Protein AF-A0AAD3YPK1-F1 (afdb_monomer_lite)

Structure (mmCIF, N/CA/C/O backbone):
data_AF-A0AAD3YPK1-F1
#
_entry.id   AF-A0AAD3YPK1-F1
#
loop_
_atom_site.group_PDB
_atom_site.id
_atom_site.type_symbol
_atom_site.label_atom_id
_atom_site.label_alt_id
_atom_site.label_comp_id
_atom_site.label_asym_id
_atom_site.label_entity_id
_atom_site.label_seq_id
_atom_site.pdbx_PDB_ins_code
_atom_site.Cartn_x
_atom_site.Cartn_y
_atom_site.Cartn_z
_atom_site.occupancy
_atom_site.B_iso_or_equiv
_atom_site.auth_seq_id
_atom_site.auth_comp_id
_atom_site.auth_asym_id
_atom_site.auth_atom_id
_atom_site.pdbx_PDB_model_num
ATOM 1 N N . MET A 1 1 ? -9.316 -19.700 7.736 1.00 31.53 1 MET A N 1
ATOM 2 C CA . MET A 1 1 ? -9.211 -19.976 6.288 1.00 31.53 1 MET A CA 1
ATOM 3 C C . MET A 1 1 ? -8.789 -18.676 5.637 1.00 31.53 1 MET A C 1
ATOM 5 O O . MET A 1 1 ? -9.540 -17.718 5.726 1.00 31.53 1 MET A O 1
ATOM 9 N N . GLY A 1 2 ? -7.552 -18.599 5.148 1.00 32.38 2 GLY A N 1
ATOM 10 C CA . GLY A 1 2 ? -7.054 -17.426 4.432 1.00 32.38 2 GLY A CA 1
ATOM 11 C C . GLY A 1 2 ? -7.286 -17.627 2.943 1.00 32.38 2 GLY A C 1
ATOM 12 O O . GLY A 1 2 ? -6.952 -18.691 2.424 1.00 32.38 2 GLY A O 1
ATOM 13 N N . PHE A 1 3 ? -7.871 -16.632 2.287 1.00 30.39 3 PHE A N 1
ATOM 14 C CA . PHE A 1 3 ? -8.047 -16.624 0.843 1.00 30.39 3 PHE A CA 1
ATOM 15 C C . PHE A 1 3 ? -7.124 -15.563 0.255 1.00 30.39 3 PHE A C 1
ATOM 17 O O . PHE A 1 3 ? -7.196 -14.393 0.619 1.00 30.39 3 PHE A O 1
ATOM 24 N N . GLY A 1 4 ? -6.241 -16.001 -0.632 1.00 40.19 4 GLY A N 1
ATOM 25 C CA . GLY A 1 4 ? -5.598 -15.154 -1.623 1.00 40.19 4 GLY A CA 1
ATOM 26 C C . GLY A 1 4 ? -5.860 -15.767 -2.993 1.00 40.19 4 GLY A C 1
ATOM 27 O O . GLY A 1 4 ? -5.993 -16.988 -3.097 1.00 40.19 4 GLY A O 1
ATOM 28 N N . ALA A 1 5 ? -5.934 -14.940 -4.030 1.00 34.16 5 ALA A N 1
ATOM 29 C CA . ALA A 1 5 ? -5.863 -15.394 -5.413 1.00 34.16 5 ALA A CA 1
ATOM 30 C C . ALA A 1 5 ? -5.419 -14.255 -6.338 1.00 34.16 5 ALA A C 1
ATOM 32 O O . ALA A 1 5 ? -5.761 -13.093 -6.132 1.00 34.16 5 ALA A O 1
ATOM 33 N N . GLN A 1 6 ? -4.676 -14.639 -7.373 1.00 38.03 6 GLN A N 1
ATOM 34 C CA . GLN A 1 6 ? -4.297 -13.845 -8.535 1.00 38.03 6 GLN A CA 1
ATOM 35 C C . GLN A 1 6 ? -4.741 -14.668 -9.753 1.00 38.03 6 GLN A C 1
ATOM 37 O O . GLN A 1 6 ? -4.450 -15.864 -9.802 1.00 38.03 6 GLN A O 1
ATOM 42 N N . ILE A 1 7 ? -5.480 -14.080 -10.696 1.00 42.53 7 ILE A N 1
ATOM 43 C CA . ILE A 1 7 ? -5.962 -14.778 -11.899 1.00 42.53 7 ILE A CA 1
ATOM 44 C C . ILE A 1 7 ? -5.782 -13.862 -13.111 1.00 42.53 7 ILE A C 1
ATOM 46 O O . ILE A 1 7 ? -6.085 -12.672 -13.045 1.00 42.53 7 ILE A O 1
ATOM 50 N N . TRP A 1 8 ? -5.291 -14.450 -14.201 1.00 40.03 8 TRP A N 1
ATOM 51 C CA . TRP A 1 8 ? -5.182 -13.857 -15.531 1.00 40.03 8 TRP A CA 1
ATOM 52 C C . TRP A 1 8 ? -6.294 -14.427 -16.415 1.00 40.03 8 TRP A C 1
ATOM 54 O O . TRP A 1 8 ? -6.491 -15.644 -16.411 1.00 40.03 8 TRP A O 1
ATOM 64 N N . ASP A 1 9 ? -6.976 -13.590 -17.198 1.00 45.22 9 ASP A N 1
ATOM 65 C CA . ASP A 1 9 ? -7.627 -14.063 -18.424 1.00 45.22 9 ASP A CA 1
ATOM 66 C C . ASP A 1 9 ? -6.742 -13.743 -19.640 1.00 45.22 9 ASP A C 1
ATOM 68 O O . ASP A 1 9 ? -5.849 -12.892 -19.580 1.00 45.22 9 ASP A O 1
ATOM 72 N N . GLY A 1 10 ? -6.948 -14.484 -20.730 1.00 42.56 10 GLY A N 1
ATOM 73 C CA . GLY A 1 10 ? -6.152 -14.376 -21.954 1.00 42.56 10 GLY A CA 1
ATOM 74 C C . GLY A 1 10 ? -6.317 -13.063 -22.733 1.00 42.56 10 GLY A C 1
ATOM 75 O O . GLY A 1 10 ? -5.603 -12.888 -23.716 1.00 42.56 10 GLY A O 1
ATOM 76 N N . ASP A 1 11 ? -7.197 -12.152 -22.292 1.00 59.28 11 ASP A N 1
ATOM 77 C CA . ASP A 1 11 ? -7.518 -10.868 -22.934 1.00 59.28 11 ASP A CA 1
ATOM 78 C C . ASP A 1 11 ? -6.962 -9.650 -22.156 1.00 59.28 11 ASP A C 1
ATOM 80 O O . ASP A 1 11 ? -7.158 -8.499 -22.558 1.00 59.28 11 ASP A O 1
ATOM 84 N N . GLY A 1 12 ? -6.229 -9.878 -21.057 1.00 48.16 12 GLY A N 1
ATOM 85 C CA . GLY A 1 12 ? -5.398 -8.859 -20.403 1.00 48.16 12 GLY A CA 1
ATOM 86 C C . GLY A 1 12 ? -6.140 -7.856 -19.511 1.00 48.16 12 GLY A C 1
ATOM 87 O O . GLY A 1 12 ? -5.626 -6.761 -19.276 1.00 48.16 12 GLY A O 1
ATOM 88 N N . LYS A 1 13 ? -7.329 -8.187 -18.991 1.00 44.66 13 LYS A N 1
ATOM 89 C CA . LYS A 1 13 ? -8.031 -7.336 -18.010 1.00 44.66 13 LYS A CA 1
ATOM 90 C C . LYS A 1 13 ? -7.875 -7.865 -16.583 1.00 44.66 13 LYS A C 1
ATOM 92 O O . LYS A 1 13 ? -8.362 -8.938 -16.245 1.00 44.66 13 LYS A O 1
ATOM 97 N N . SER A 1 14 ? -7.244 -7.064 -15.725 1.00 45.03 14 SER A N 1
ATOM 98 C CA . SER A 1 14 ? -7.018 -7.375 -14.307 1.00 45.03 14 SER A CA 1
ATOM 99 C C . SER A 1 14 ? -8.102 -6.757 -13.422 1.00 45.03 14 SER A C 1
ATOM 101 O O . SER A 1 14 ? -8.394 -5.567 -13.542 1.00 45.03 14 SER A O 1
ATOM 103 N N . TRP A 1 15 ? -8.654 -7.522 -12.481 1.00 45.94 15 TRP A N 1
ATOM 104 C CA . TRP A 1 15 ? -9.506 -6.999 -11.411 1.00 45.94 15 TRP A CA 1
ATOM 105 C C . TRP A 1 15 ? -9.178 -7.691 -10.085 1.00 45.94 15 TRP A C 1
ATOM 107 O O . TRP A 1 15 ? -8.846 -8.875 -10.051 1.00 45.94 15 TRP A O 1
ATOM 117 N N . ILE A 1 16 ? -9.195 -6.910 -9.004 1.00 48.94 16 ILE A N 1
ATOM 118 C CA . ILE A 1 16 ? -8.889 -7.344 -7.638 1.00 48.94 16 ILE A CA 1
ATOM 119 C C . ILE A 1 16 ? -10.218 -7.458 -6.905 1.00 48.94 16 ILE A C 1
ATOM 121 O O . ILE A 1 16 ? -10.922 -6.458 -6.764 1.00 48.94 16 ILE A O 1
ATOM 125 N N . ASP A 1 17 ? -10.545 -8.662 -6.445 1.00 45.69 17 ASP A N 1
ATOM 126 C CA . ASP A 1 17 ? -11.706 -8.888 -5.591 1.00 45.69 17 ASP A CA 1
ATOM 127 C C . ASP A 1 17 ? -11.277 -8.859 -4.118 1.00 45.69 17 ASP A C 1
ATOM 129 O O . ASP A 1 17 ? -10.363 -9.572 -3.695 1.00 45.69 17 ASP A O 1
ATOM 133 N N . VAL A 1 18 ? -11.902 -7.973 -3.346 1.00 52.00 18 VAL A N 1
ATOM 134 C CA . VAL A 1 18 ? -11.560 -7.675 -1.952 1.00 52.00 18 VAL A CA 1
ATOM 135 C C . VAL A 1 18 ? -12.682 -8.211 -1.074 1.00 52.00 18 VAL A C 1
ATOM 137 O O . VAL A 1 18 ? -13.763 -7.625 -1.014 1.00 52.00 18 VAL A O 1
ATOM 140 N N . VAL A 1 19 ? -12.422 -9.301 -0.350 1.00 49.91 19 VAL A N 1
ATOM 141 C CA . VAL A 1 19 ? -13.423 -9.909 0.538 1.00 49.91 19 VAL A CA 1
ATOM 142 C C . VAL A 1 19 ? -13.301 -9.357 1.967 1.00 49.91 19 VAL A C 1
ATOM 144 O O . VAL A 1 19 ? -12.240 -9.387 2.586 1.00 49.91 19 VAL A O 1
ATOM 147 N N . GLN A 1 20 ? -14.433 -8.848 2.456 1.00 52.22 20 GLN A N 1
ATOM 148 C CA . GLN A 1 20 ? -14.700 -8.171 3.735 1.00 52.22 20 GLN A CA 1
ATOM 149 C C . GLN A 1 20 ? -14.356 -8.988 5.009 1.00 52.22 20 GLN A C 1
ATOM 151 O O . GLN A 1 20 ? -14.355 -10.219 4.956 1.00 52.22 20 GLN A O 1
ATOM 156 N N . PRO A 1 21 ? -14.121 -8.326 6.174 1.00 52.34 21 PRO A N 1
ATOM 157 C CA . PRO A 1 21 ? -14.583 -6.982 6.547 1.00 52.34 21 PRO A CA 1
ATOM 158 C C . PRO A 1 21 ? -13.494 -5.902 6.487 1.00 52.34 21 PRO A C 1
ATOM 160 O O . PRO A 1 21 ? -13.439 -5.023 7.343 1.00 52.34 21 PRO A O 1
ATOM 163 N N . SER A 1 22 ? -12.619 -5.940 5.486 1.00 60.09 22 SER A N 1
ATOM 164 C CA . SER A 1 22 ? -11.825 -4.771 5.115 1.00 60.09 22 SER A CA 1
ATOM 165 C C . SER A 1 22 ? -12.684 -3.824 4.269 1.00 60.09 22 SER A C 1
ATOM 167 O O . SER A 1 22 ? -13.339 -4.235 3.305 1.00 60.09 22 SER A O 1
ATOM 169 N N . TRP A 1 23 ? -12.740 -2.547 4.648 1.00 68.19 23 TRP A N 1
ATOM 170 C CA . TRP A 1 23 ? -13.284 -1.504 3.777 1.00 68.19 23 TRP A CA 1
ATOM 171 C C . TRP A 1 23 ? -12.139 -0.951 2.936 1.00 68.19 23 TRP A C 1
ATOM 173 O O . TRP A 1 23 ? -11.119 -0.534 3.489 1.00 68.19 23 TRP A O 1
ATOM 183 N N . VAL A 1 24 ? -12.298 -0.935 1.610 1.00 74.31 24 VAL A N 1
ATOM 184 C CA . VAL A 1 24 ? -11.402 -0.160 0.741 1.00 74.31 24 VAL A CA 1
ATOM 185 C C . VAL A 1 24 ? -11.585 1.309 1.110 1.00 74.31 24 VAL A C 1
ATOM 187 O O . VAL A 1 24 ? -12.678 1.854 0.971 1.00 74.31 24 VAL A O 1
ATOM 190 N N . LEU A 1 25 ? -10.529 1.923 1.631 1.00 81.25 25 LEU A N 1
ATOM 191 C CA . LEU A 1 25 ? -10.518 3.311 2.076 1.00 81.25 25 LEU A CA 1
ATOM 192 C C . LEU A 1 25 ? -10.135 4.255 0.933 1.00 81.25 25 LEU A C 1
ATOM 194 O O . LEU A 1 25 ? -10.698 5.340 0.823 1.00 81.25 25 LEU A O 1
ATOM 198 N N . ASP A 1 26 ? -9.161 3.857 0.111 1.00 82.44 26 ASP A N 1
ATOM 199 C CA . ASP A 1 26 ? -8.591 4.697 -0.944 1.00 82.44 26 ASP A CA 1
ATOM 200 C C . ASP A 1 26 ? -7.871 3.843 -2.002 1.00 82.44 26 ASP A C 1
ATOM 202 O O . ASP A 1 26 ? -7.316 2.786 -1.688 1.00 82.44 26 ASP A O 1
ATOM 206 N N . ILE A 1 27 ? -7.851 4.317 -3.248 1.00 87.88 27 ILE A N 1
ATOM 207 C CA . ILE A 1 27 ? -7.044 3.759 -4.338 1.00 87.88 27 ILE A CA 1
ATOM 208 C C . ILE A 1 27 ? -6.270 4.910 -4.974 1.00 87.88 27 ILE A C 1
ATOM 210 O O . ILE A 1 27 ? -6.848 5.764 -5.648 1.00 87.88 27 ILE A O 1
ATOM 214 N N . ARG A 1 28 ? -4.944 4.907 -4.815 1.00 85.00 28 ARG A N 1
ATOM 215 C CA . ARG A 1 28 ? -4.060 5.907 -5.424 1.00 85.00 28 ARG A CA 1
ATOM 216 C C . ARG A 1 28 ? -3.183 5.275 -6.480 1.00 85.00 28 ARG A C 1
ATOM 218 O O . ARG A 1 28 ? -2.353 4.432 -6.161 1.00 85.00 28 ARG A O 1
ATOM 225 N N . SER A 1 29 ? -3.360 5.701 -7.723 1.00 86.62 29 SER A N 1
ATOM 226 C CA . SER A 1 29 ? -2.581 5.238 -8.872 1.00 86.62 29 SER A CA 1
ATOM 227 C C . SER A 1 29 ? -1.462 6.219 -9.230 1.00 86.62 29 SER A C 1
ATOM 229 O O . SER A 1 29 ? -1.504 7.387 -8.839 1.00 86.62 29 SER A O 1
ATOM 231 N N . LYS A 1 30 ? -0.470 5.734 -9.990 1.00 84.25 30 LYS A N 1
ATOM 232 C CA . LYS A 1 30 ? 0.672 6.516 -10.506 1.00 84.25 30 LYS A CA 1
ATOM 233 C C . LYS A 1 30 ? 1.518 7.193 -9.420 1.00 84.25 30 LYS A C 1
ATOM 235 O O . LYS A 1 30 ? 2.138 8.235 -9.649 1.00 84.25 30 LYS A O 1
ATOM 240 N N . ILE A 1 31 ? 1.553 6.594 -8.229 1.00 87.50 31 ILE A N 1
ATOM 241 C CA . ILE A 1 31 ? 2.462 7.014 -7.167 1.00 87.50 31 ILE A CA 1
ATOM 242 C C . ILE A 1 31 ? 3.888 6.668 -7.593 1.00 87.50 31 ILE A C 1
ATOM 244 O O . ILE A 1 31 ? 4.154 5.537 -7.993 1.00 87.50 31 ILE A O 1
ATOM 248 N N . HIS A 1 32 ? 4.786 7.643 -7.492 1.00 89.31 32 HIS A N 1
ATOM 249 C CA . HIS A 1 32 ? 6.216 7.506 -7.752 1.00 89.31 32 HIS A CA 1
ATOM 250 C C . HIS A 1 32 ? 7.000 8.470 -6.845 1.00 89.31 32 HIS A C 1
ATOM 252 O O . HIS A 1 32 ? 6.438 9.443 -6.332 1.00 89.31 32 HIS A O 1
ATOM 258 N N . GLY A 1 33 ? 8.289 8.196 -6.650 1.00 91.44 33 GLY A N 1
ATOM 259 C CA . GLY A 1 33 ? 9.166 8.918 -5.731 1.00 91.44 33 GLY A CA 1
ATOM 260 C C . GLY A 1 33 ? 8.908 8.589 -4.259 1.00 91.44 33 GLY A C 1
ATOM 261 O O . GLY A 1 33 ? 8.240 7.607 -3.927 1.00 91.44 33 GLY A O 1
ATOM 262 N N . ASP A 1 34 ? 9.441 9.432 -3.381 1.00 95.94 34 ASP A N 1
ATOM 263 C CA . ASP A 1 34 ? 9.228 9.339 -1.937 1.00 95.94 34 ASP A CA 1
ATOM 264 C C . ASP A 1 34 ? 8.028 10.186 -1.511 1.00 95.94 34 ASP A C 1
ATOM 266 O O . ASP A 1 34 ? 7.817 11.295 -2.014 1.00 95.94 34 ASP A O 1
ATOM 270 N N . GLY A 1 35 ? 7.244 9.700 -0.551 1.00 95.38 35 GLY A N 1
ATOM 271 C CA . GLY A 1 35 ? 6.111 10.470 -0.055 1.00 95.38 35 GLY A CA 1
ATOM 272 C C . GLY A 1 35 ? 5.401 9.878 1.150 1.00 95.38 35 GLY A C 1
ATOM 273 O O . GLY A 1 35 ? 5.776 8.842 1.700 1.00 95.38 35 GLY A O 1
ATOM 274 N N . VAL A 1 36 ? 4.356 10.591 1.575 1.00 96.25 36 VAL A N 1
ATOM 275 C CA . VAL A 1 36 ? 3.516 10.216 2.714 1.00 96.25 36 VAL A CA 1
ATOM 276 C C . VAL A 1 36 ? 2.047 10.390 2.349 1.00 96.25 36 VAL A C 1
ATOM 278 O O . VAL A 1 36 ? 1.625 11.460 1.909 1.00 96.25 36 VAL A O 1
ATOM 281 N N . ILE A 1 37 ? 1.255 9.348 2.583 1.00 92.69 37 ILE A N 1
ATOM 282 C CA . ILE A 1 37 ? -0.205 9.377 2.499 1.00 92.69 37 ILE A CA 1
ATOM 283 C C . ILE A 1 37 ? -0.759 9.399 3.922 1.00 92.69 37 ILE A C 1
ATOM 285 O O . ILE A 1 37 ? -0.382 8.564 4.740 1.00 92.69 37 ILE A O 1
ATOM 289 N N . LYS A 1 38 ? -1.644 10.350 4.230 1.00 92.94 38 LYS A N 1
ATOM 290 C CA . LYS A 1 38 ? -2.192 10.538 5.580 1.00 92.94 38 LYS A CA 1
ATOM 291 C C . LYS A 1 38 ? -3.696 10.317 5.601 1.00 92.94 38 LYS A C 1
ATOM 293 O O . LYS A 1 38 ? -4.411 10.875 4.771 1.00 92.94 38 LYS A O 1
ATOM 298 N N . TYR A 1 39 ? -4.161 9.581 6.603 1.00 88.38 39 TYR A N 1
ATOM 299 C CA . TYR A 1 39 ? -5.568 9.317 6.874 1.00 88.38 39 TYR A CA 1
ATOM 300 C C . TYR A 1 39 ? -5.915 9.716 8.307 1.00 88.38 39 TYR A C 1
ATOM 302 O O . TYR A 1 39 ? -5.232 9.347 9.263 1.00 88.38 39 TYR A O 1
ATOM 310 N N . ALA A 1 40 ? -7.015 10.448 8.463 1.00 89.62 40 ALA A N 1
ATOM 311 C CA . ALA A 1 40 ? -7.582 10.757 9.768 1.00 89.62 40 ALA A CA 1
ATOM 312 C C . ALA A 1 40 ? -8.444 9.575 10.240 1.00 89.62 40 ALA A C 1
ATOM 314 O O . ALA A 1 40 ? -9.644 9.533 9.982 1.00 89.62 40 ALA A O 1
ATOM 315 N N . ILE A 1 41 ? -7.823 8.599 10.907 1.00 86.00 41 ILE A N 1
ATOM 316 C CA . ILE A 1 41 ? -8.510 7.426 11.470 1.00 86.00 41 ILE A CA 1
ATOM 317 C C . ILE A 1 41 ? -8.336 7.353 12.987 1.00 86.00 41 ILE A C 1
ATOM 319 O O . ILE A 1 41 ? -7.321 7.789 13.534 1.00 86.00 41 ILE A O 1
ATOM 323 N N . ASN A 1 42 ? -9.302 6.743 13.679 1.00 86.56 42 ASN A N 1
ATOM 324 C CA . ASN A 1 42 ? -9.128 6.393 15.084 1.00 86.56 42 ASN A CA 1
ATOM 325 C C . ASN A 1 42 ? -8.235 5.148 15.193 1.00 86.56 42 ASN A C 1
ATOM 327 O O . ASN A 1 42 ? -8.710 4.013 15.118 1.00 86.56 42 ASN A O 1
ATOM 331 N N . THR A 1 43 ? -6.938 5.370 15.395 1.00 88.56 43 THR A N 1
ATOM 332 C CA . THR A 1 43 ? -5.917 4.315 15.451 1.00 88.56 43 THR A CA 1
ATOM 333 C C . THR A 1 43 ? -6.053 3.378 16.650 1.00 88.56 43 THR A C 1
ATOM 335 O O . THR A 1 43 ? -5.382 2.349 16.664 1.00 88.56 43 THR A O 1
ATOM 338 N N . SER A 1 44 ? -6.915 3.683 17.630 1.00 90.75 44 SER A N 1
ATOM 339 C CA . SER A 1 44 ? -7.236 2.762 18.732 1.00 90.75 44 SER A CA 1
ATOM 340 C C . SER A 1 44 ? -8.218 1.656 18.326 1.00 90.75 44 SER A C 1
ATOM 342 O O . SER A 1 44 ? -8.162 0.565 18.883 1.00 90.75 44 SER A O 1
ATOM 344 N N . LEU A 1 45 ? -9.077 1.917 17.334 1.00 84.81 45 LEU A N 1
ATOM 345 C CA . LEU A 1 45 ? -10.113 0.989 16.862 1.00 84.81 45 LEU A CA 1
ATOM 346 C C . LEU A 1 45 ? -9.765 0.361 15.513 1.00 84.81 45 LEU A C 1
ATOM 348 O O . LEU A 1 45 ? -10.176 -0.762 15.232 1.00 84.81 45 LEU A O 1
ATOM 352 N N . PHE A 1 46 ? -9.010 1.084 14.686 1.00 86.56 46 PHE A N 1
ATOM 353 C CA . PHE A 1 46 ? -8.720 0.692 13.314 1.00 86.56 46 PHE A CA 1
ATOM 354 C C . PHE A 1 46 ? -7.220 0.677 13.020 1.00 86.56 46 PHE A C 1
ATOM 356 O O . PHE A 1 46 ? -6.413 1.360 13.664 1.00 86.56 46 PHE A O 1
ATOM 363 N N . LYS A 1 47 ? -6.851 -0.110 12.014 1.00 87.75 47 LYS A N 1
ATOM 364 C CA . LYS A 1 47 ? -5.518 -0.149 11.411 1.00 87.75 47 LYS A CA 1
ATOM 365 C C . LYS A 1 47 ? -5.635 -0.026 9.894 1.00 87.75 47 LYS A C 1
ATOM 367 O O . LYS A 1 47 ? -6.644 -0.427 9.312 1.00 87.75 47 LYS A O 1
ATOM 372 N N . LEU A 1 48 ? -4.594 0.522 9.275 1.00 88.81 48 LEU A N 1
ATOM 373 C CA . LEU A 1 48 ? -4.458 0.528 7.825 1.00 88.81 48 LEU A CA 1
ATOM 374 C C . LEU A 1 48 ? -3.746 -0.741 7.360 1.00 88.81 48 LEU A C 1
ATOM 376 O O . LEU A 1 48 ? -2.792 -1.185 7.997 1.00 88.81 48 LEU A O 1
ATOM 380 N N . ASN A 1 49 ? -4.185 -1.264 6.223 1.00 88.12 49 ASN A N 1
ATOM 381 C CA . ASN A 1 49 ? -3.476 -2.257 5.426 1.00 88.12 49 ASN A CA 1
ATOM 382 C C . ASN A 1 49 ? -3.350 -1.738 3.998 1.00 88.12 49 ASN A C 1
ATOM 384 O O . ASN A 1 49 ? -4.155 -0.927 3.549 1.00 88.12 49 ASN A O 1
ATOM 388 N N . VAL A 1 50 ? -2.325 -2.185 3.281 1.00 85.69 50 VAL A N 1
ATOM 389 C CA . VAL A 1 50 ? -2.044 -1.700 1.929 1.00 85.69 50 VAL A CA 1
ATOM 390 C C . VAL A 1 50 ? -1.658 -2.876 1.055 1.00 85.69 50 VAL A C 1
ATOM 392 O O . VAL A 1 50 ? -0.792 -3.665 1.431 1.00 85.69 50 VAL A O 1
ATOM 395 N N . VAL A 1 51 ? -2.271 -2.952 -0.122 1.00 86.62 51 VAL A N 1
ATOM 396 C CA . VAL A 1 51 ? -1.784 -3.755 -1.244 1.00 86.62 51 VAL A CA 1
ATOM 397 C C . VAL A 1 51 ? -1.154 -2.801 -2.248 1.00 86.62 51 VAL A C 1
ATOM 399 O O . VAL A 1 51 ? -1.778 -1.818 -2.650 1.00 86.62 51 VAL A O 1
ATOM 402 N N . VAL A 1 52 ? 0.086 -3.084 -2.640 1.00 83.69 52 VAL A N 1
ATOM 403 C CA . VAL A 1 52 ? 0.805 -2.305 -3.650 1.00 83.69 52 VAL A CA 1
ATOM 404 C C . VAL A 1 52 ? 0.871 -3.109 -4.940 1.00 83.69 52 VAL A C 1
ATOM 406 O O . VAL A 1 52 ? 1.346 -4.243 -4.950 1.00 83.69 52 VAL A O 1
ATOM 409 N N . VAL A 1 53 ? 0.390 -2.507 -6.021 1.00 82.75 53 VAL A N 1
ATOM 410 C CA . VAL A 1 53 ? 0.443 -3.048 -7.379 1.00 82.75 53 VAL A CA 1
ATOM 411 C C . VAL A 1 53 ? 1.395 -2.175 -8.182 1.00 82.75 53 VAL A C 1
ATOM 413 O O . VAL A 1 53 ? 1.075 -1.025 -8.470 1.00 82.75 53 VAL A O 1
ATOM 416 N N . SER A 1 54 ? 2.571 -2.690 -8.520 1.00 72.81 54 SER A N 1
ATOM 417 C CA . SER A 1 54 ? 3.547 -1.967 -9.343 1.00 72.81 54 SER A CA 1
ATOM 418 C C . SER A 1 54 ? 3.392 -2.343 -10.812 1.00 72.81 54 SER A C 1
ATOM 420 O O . SER A 1 54 ? 3.186 -3.518 -11.126 1.00 72.81 54 SER A O 1
ATOM 422 N N . ASP A 1 55 ? 3.501 -1.357 -11.705 1.00 63.62 55 ASP A N 1
ATOM 423 C CA . ASP A 1 55 ? 3.585 -1.633 -13.138 1.00 63.62 55 ASP A CA 1
ATOM 424 C C . ASP A 1 55 ? 4.919 -2.337 -13.434 1.00 63.62 55 ASP A C 1
ATOM 426 O O . ASP A 1 55 ? 5.994 -1.878 -13.035 1.00 63.62 55 ASP A O 1
ATOM 430 N N . CYS A 1 56 ? 4.839 -3.499 -14.078 1.00 60.03 56 CYS A N 1
ATOM 431 C CA . CYS A 1 56 ? 5.974 -4.370 -14.349 1.00 60.03 56 CYS A CA 1
ATOM 432 C C . CYS A 1 56 ? 6.277 -4.324 -15.848 1.00 60.03 56 CYS A C 1
ATOM 434 O O . CYS A 1 56 ? 5.850 -5.199 -16.596 1.00 60.03 56 CYS A O 1
ATOM 436 N N . ASN A 1 57 ? 7.026 -3.313 -16.290 1.00 54.94 57 ASN A N 1
ATOM 437 C CA . ASN A 1 57 ? 7.546 -3.258 -17.657 1.00 54.94 57 ASN A CA 1
ATOM 438 C C . ASN A 1 57 ? 9.018 -3.711 -17.679 1.00 54.94 57 ASN A C 1
ATOM 440 O O . ASN A 1 57 ? 9.910 -2.946 -17.319 1.00 54.94 57 ASN A O 1
ATOM 444 N N . GLY A 1 58 ? 9.275 -4.952 -18.118 1.00 57.47 58 GLY A N 1
ATOM 445 C CA . GLY A 1 58 ? 10.624 -5.521 -18.294 1.00 57.47 58 GLY A CA 1
ATOM 446 C C . GLY A 1 58 ? 11.099 -6.474 -17.181 1.00 57.47 58 GLY A C 1
ATOM 447 O O . GLY A 1 58 ? 10.339 -6.842 -16.291 1.00 57.47 58 GLY A O 1
ATOM 448 N N . GLU A 1 59 ? 12.367 -6.905 -17.254 1.00 54.25 59 GLU A N 1
ATOM 449 C CA . GLU A 1 59 ? 12.943 -7.969 -16.400 1.00 54.25 59 GLU A CA 1
ATOM 450 C C . GLU A 1 59 ? 13.279 -7.538 -14.959 1.00 54.25 59 GLU A C 1
ATOM 452 O O . GLU A 1 59 ? 13.547 -8.392 -14.115 1.00 54.25 59 GLU A O 1
ATOM 457 N N . TYR A 1 60 ? 13.255 -6.237 -14.643 1.00 57.69 60 TYR A N 1
ATOM 458 C CA . TYR A 1 60 ? 13.636 -5.727 -1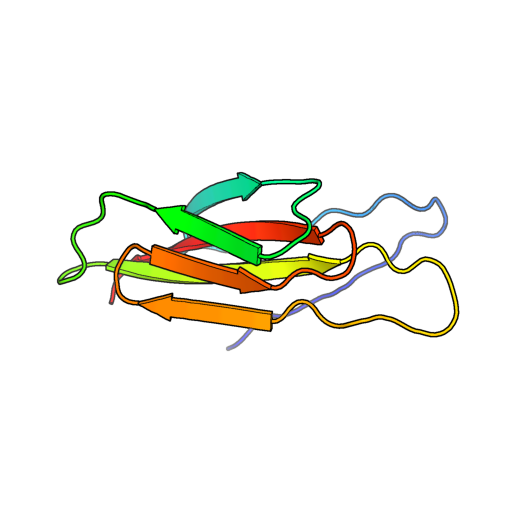3.322 1.00 57.69 60 TYR A CA 1
ATOM 459 C C . TYR A 1 60 ? 12.504 -4.923 -12.676 1.00 57.69 60 TYR A C 1
ATOM 461 O O . TYR A 1 60 ? 12.316 -3.739 -12.948 1.00 57.69 60 TYR A O 1
ATOM 469 N N . ILE A 1 61 ? 11.757 -5.569 -11.780 1.00 63.03 61 ILE A N 1
ATOM 470 C CA . ILE A 1 61 ? 10.758 -4.905 -10.938 1.00 63.03 61 ILE A CA 1
ATOM 471 C C . ILE A 1 61 ? 11.493 -4.300 -9.738 1.00 63.03 61 ILE A C 1
ATOM 473 O O . ILE A 1 61 ? 11.933 -5.027 -8.845 1.00 63.03 61 ILE A O 1
ATOM 477 N N . GLN A 1 62 ? 11.625 -2.973 -9.688 1.00 66.75 62 GLN A N 1
ATOM 478 C CA . GLN A 1 62 ? 12.009 -2.306 -8.443 1.00 66.75 62 GLN A CA 1
ATOM 479 C C . GLN A 1 62 ? 10.794 -2.268 -7.520 1.00 66.75 62 GLN A C 1
ATOM 481 O O . GLN A 1 62 ? 9.809 -1.580 -7.776 1.00 66.75 62 GLN A O 1
ATOM 486 N N . LYS A 1 63 ? 10.851 -3.075 -6.460 1.00 75.81 63 LYS A N 1
ATOM 487 C CA . LYS A 1 63 ? 9.775 -3.183 -5.481 1.00 75.81 63 LYS A CA 1
ATOM 488 C C . LYS A 1 63 ? 9.595 -1.846 -4.760 1.00 75.81 63 LYS A C 1
ATOM 490 O O . LYS A 1 63 ? 10.548 -1.323 -4.196 1.00 75.81 63 LYS A O 1
ATOM 495 N N . THR A 1 64 ? 8.362 -1.352 -4.720 1.00 84.62 64 THR A N 1
ATOM 496 C CA . THR A 1 64 ? 8.006 -0.210 -3.872 1.00 84.62 64 THR A CA 1
ATOM 497 C C . THR A 1 64 ? 8.106 -0.592 -2.400 1.00 84.62 64 THR A C 1
ATOM 499 O O . THR A 1 64 ? 7.515 -1.583 -1.955 1.00 84.62 64 THR A O 1
ATOM 502 N N . GLU A 1 65 ? 8.837 0.212 -1.639 1.00 89.56 65 GLU A N 1
ATOM 503 C CA . GLU A 1 65 ? 8.946 0.083 -0.192 1.00 89.56 65 GLU A CA 1
ATOM 504 C C . GLU A 1 65 ? 7.913 0.977 0.488 1.00 89.56 65 GLU A C 1
ATOM 506 O O . GLU A 1 65 ? 7.635 2.091 0.042 1.00 89.56 65 GLU A O 1
ATOM 511 N N . TYR A 1 66 ? 7.320 0.494 1.579 1.00 92.25 66 TYR A N 1
ATOM 512 C CA . TYR A 1 66 ? 6.408 1.291 2.387 1.00 92.25 66 TYR A CA 1
ATOM 513 C C . TYR A 1 66 ? 6.393 0.834 3.843 1.00 92.25 66 TYR A C 1
ATOM 515 O O . TYR A 1 66 ? 6.687 -0.317 4.166 1.00 92.25 66 TYR A O 1
ATOM 523 N N . SER A 1 67 ? 6.007 1.748 4.728 1.00 94.50 67 SER A N 1
ATOM 524 C CA . SER A 1 67 ? 5.734 1.472 6.136 1.00 94.50 67 SER A CA 1
ATOM 525 C C . SER A 1 67 ? 4.457 2.179 6.575 1.00 94.50 67 SER A C 1
ATOM 527 O O . SER A 1 67 ? 4.092 3.222 6.034 1.00 94.50 67 SER A O 1
ATOM 529 N N . ILE A 1 68 ? 3.764 1.588 7.548 1.00 94.12 68 ILE A N 1
ATOM 530 C CA . ILE A 1 68 ? 2.517 2.118 8.100 1.00 94.12 68 ILE A CA 1
ATOM 531 C C . ILE A 1 68 ? 2.763 2.494 9.557 1.00 94.12 68 ILE A C 1
ATOM 533 O O . ILE A 1 68 ? 3.162 1.648 10.357 1.00 94.12 68 ILE A O 1
ATOM 537 N N . ASN A 1 69 ? 2.484 3.746 9.913 1.00 94.25 69 ASN A N 1
ATOM 538 C CA . ASN A 1 69 ? 2.519 4.226 11.289 1.00 94.25 69 ASN A CA 1
ATOM 539 C C . ASN A 1 69 ? 1.197 4.918 11.637 1.00 94.25 69 ASN A C 1
ATOM 541 O O . ASN A 1 69 ? 0.947 6.067 11.272 1.00 94.25 69 ASN A O 1
ATOM 545 N N . GLY A 1 70 ? 0.318 4.195 12.333 1.00 91.50 70 GLY A N 1
ATOM 546 C CA . GLY A 1 70 ? -1.015 4.688 12.667 1.00 91.50 70 GLY A CA 1
ATOM 547 C C . GLY A 1 70 ? -1.859 4.936 11.415 1.00 91.50 70 GLY A C 1
ATOM 548 O O . GLY A 1 70 ? -2.245 3.988 10.736 1.00 91.50 70 GLY A O 1
ATOM 549 N N . GLY A 1 71 ? -2.169 6.208 11.152 1.00 90.25 71 GLY A N 1
ATOM 550 C CA . GLY A 1 71 ? -2.912 6.659 9.971 1.00 90.25 71 GLY A CA 1
ATOM 551 C C . GLY A 1 71 ? -2.026 7.110 8.805 1.00 90.25 71 GLY A C 1
ATOM 552 O O . GLY A 1 71 ? -2.547 7.654 7.837 1.00 90.25 71 GLY A O 1
ATOM 553 N N . GLU A 1 72 ? -0.704 6.942 8.892 1.00 95.25 72 GLU A N 1
ATOM 554 C CA . GLU A 1 72 ? 0.241 7.394 7.867 1.00 95.25 72 GLU A CA 1
ATOM 555 C C . GLU A 1 72 ? 0.888 6.211 7.139 1.00 95.25 72 GLU A C 1
ATOM 557 O O . GLU A 1 72 ? 1.294 5.232 7.766 1.00 95.25 72 GLU A O 1
ATOM 562 N N . ILE A 1 73 ? 0.999 6.321 5.814 1.00 94.81 73 ILE A N 1
ATOM 563 C CA . ILE A 1 73 ? 1.753 5.410 4.950 1.00 94.81 73 ILE A CA 1
ATOM 564 C C . ILE A 1 73 ? 2.916 6.204 4.363 1.00 94.81 73 ILE A C 1
ATOM 566 O O . ILE A 1 73 ? 2.695 7.098 3.546 1.00 94.81 73 ILE A O 1
ATOM 570 N N . THR A 1 74 ? 4.141 5.872 4.754 1.00 96.62 74 THR A N 1
ATOM 571 C CA . THR A 1 74 ? 5.360 6.424 4.147 1.00 96.62 74 THR A CA 1
ATOM 572 C C . THR A 1 74 ? 5.841 5.457 3.081 1.00 96.62 74 THR A C 1
ATOM 574 O O . THR A 1 74 ? 5.921 4.260 3.359 1.00 96.62 74 THR A O 1
ATOM 577 N N . TYR A 1 75 ? 6.159 5.945 1.885 1.00 93.56 75 TYR A N 1
ATOM 578 C CA . TYR A 1 75 ? 6.556 5.104 0.759 1.00 93.56 75 TYR A CA 1
ATOM 579 C C . TYR A 1 75 ? 7.780 5.645 0.018 1.00 93.56 75 TYR A C 1
ATOM 581 O O . TYR A 1 75 ? 8.033 6.850 0.019 1.00 93.56 75 TYR A O 1
ATOM 589 N N . SER A 1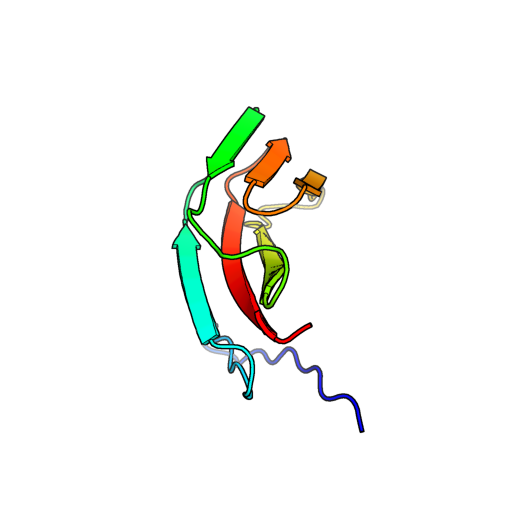 76 ? 8.482 4.729 -0.649 1.00 92.06 76 SER A N 1
ATOM 590 C CA . SER A 1 76 ? 9.493 4.989 -1.671 1.00 92.06 76 SER A CA 1
ATOM 591 C C . SER A 1 76 ? 9.184 4.116 -2.888 1.00 92.06 76 SER A C 1
ATOM 593 O O . SER A 1 76 ? 9.292 2.888 -2.839 1.00 92.06 76 SER A O 1
ATOM 595 N N . ALA A 1 77 ? 8.708 4.746 -3.962 1.00 88.06 77 ALA A N 1
ATOM 596 C CA . ALA A 1 77 ? 8.235 4.079 -5.171 1.00 88.06 77 ALA A CA 1
ATOM 597 C C . ALA A 1 77 ? 9.116 4.465 -6.364 1.00 88.06 77 ALA A C 1
ATOM 599 O O . ALA A 1 77 ? 8.950 5.528 -6.961 1.00 88.06 77 ALA A O 1
ATOM 600 N N . ALA A 1 78 ? 10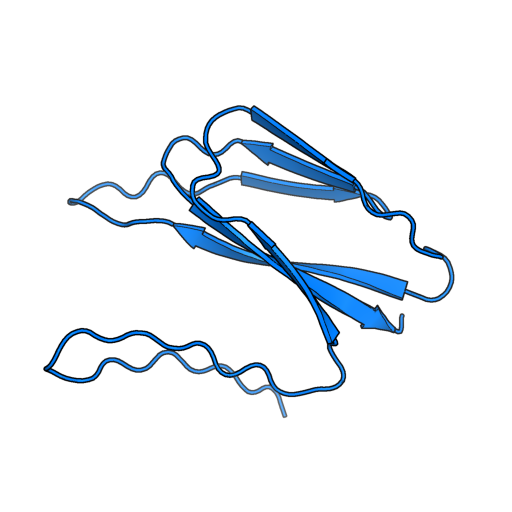.064 3.603 -6.726 1.00 83.12 78 ALA A N 1
ATOM 601 C CA . ALA A 1 78 ? 10.984 3.885 -7.826 1.00 83.12 78 ALA A CA 1
ATOM 602 C C . ALA A 1 78 ? 10.331 3.797 -9.223 1.00 83.12 78 ALA A C 1
ATOM 604 O O . ALA A 1 78 ? 10.842 4.372 -10.182 1.00 83.12 78 ALA A O 1
ATOM 605 N N . SER A 1 79 ? 9.185 3.119 -9.332 1.00 81.12 79 SER A N 1
ATOM 606 C CA . SER A 1 79 ? 8.333 3.072 -10.523 1.00 81.12 79 SER A CA 1
ATOM 607 C C . SER A 1 79 ? 6.876 3.373 -10.169 1.00 81.12 79 SER A C 1
ATOM 609 O O . SER A 1 79 ? 6.474 3.276 -9.003 1.00 81.12 79 SER A O 1
ATOM 611 N N . GLU A 1 80 ? 6.075 3.731 -11.180 1.00 85.00 80 GLU A N 1
ATOM 612 C CA . GLU A 1 80 ? 4.645 3.975 -10.990 1.00 85.00 80 GLU A CA 1
ATOM 613 C C . GLU A 1 80 ? 3.972 2.767 -10.328 1.00 85.00 80 GLU A C 1
ATOM 615 O O . GLU A 1 80 ? 3.998 1.637 -10.821 1.00 85.00 80 GLU A O 1
ATOM 620 N N . SER A 1 81 ? 3.364 3.029 -9.177 1.00 84.06 81 SER A N 1
ATOM 621 C CA . SER A 1 81 ? 2.684 2.026 -8.374 1.00 84.06 81 SER A CA 1
ATOM 622 C C . SER A 1 81 ? 1.295 2.504 -7.973 1.00 84.06 81 SER A C 1
ATOM 624 O O . SER A 1 81 ? 1.009 3.701 -7.874 1.00 84.06 81 SER A O 1
ATOM 626 N N . THR A 1 82 ? 0.414 1.539 -7.750 1.00 86.62 82 THR A N 1
ATOM 627 C CA . THR A 1 82 ? -0.942 1.746 -7.263 1.00 86.62 82 THR A CA 1
ATOM 628 C C . THR A 1 82 ? -1.053 1.205 -5.849 1.00 86.62 82 THR A C 1
ATOM 630 O O . THR A 1 82 ? -0.795 0.030 -5.602 1.00 86.62 82 THR A O 1
ATOM 633 N N . PHE A 1 83 ? -1.441 2.070 -4.921 1.00 88.38 83 PHE A N 1
ATOM 634 C CA . PHE A 1 83 ? -1.697 1.731 -3.531 1.00 88.38 83 PHE A CA 1
ATOM 635 C C . PHE A 1 83 ? -3.198 1.549 -3.355 1.00 88.38 83 PHE A C 1
ATOM 637 O O . PHE A 1 83 ? -3.970 2.480 -3.584 1.00 88.38 83 PHE A O 1
ATOM 644 N N . ILE A 1 84 ? -3.601 0.358 -2.929 1.00 89.62 84 ILE A N 1
ATOM 645 C CA . ILE A 1 84 ? -4.968 0.054 -2.516 1.00 89.62 84 ILE A CA 1
ATOM 646 C C . ILE A 1 84 ? -4.944 -0.008 -0.998 1.00 89.62 84 ILE A C 1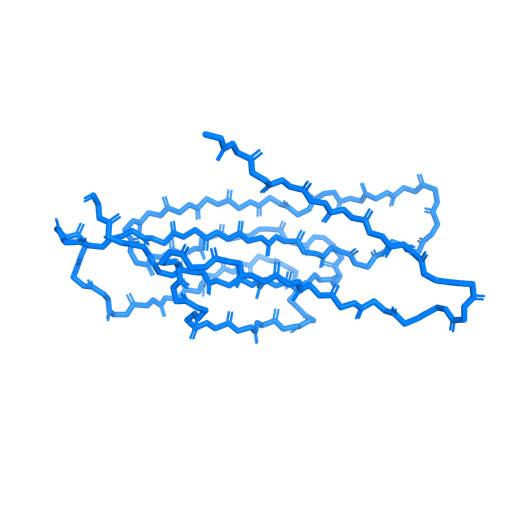
ATOM 648 O O . ILE A 1 84 ? -4.332 -0.904 -0.413 1.00 89.62 84 ILE A O 1
ATOM 652 N N . VAL A 1 85 ? -5.554 0.989 -0.368 1.00 88.44 85 VAL A N 1
ATOM 653 C CA . VAL A 1 85 ? -5.531 1.169 1.080 1.00 88.44 85 VAL A CA 1
ATOM 654 C C . VAL A 1 85 ? -6.825 0.640 1.667 1.00 88.44 85 VAL A C 1
ATOM 656 O O . VAL A 1 85 ? -7.922 1.005 1.249 1.00 88.44 85 VAL A O 1
ATOM 659 N N . PHE A 1 86 ? -6.680 -0.203 2.675 1.00 87.31 86 PHE A N 1
ATOM 660 C CA . PHE A 1 86 ? -7.758 -0.823 3.419 1.00 87.31 86 PHE A CA 1
ATOM 661 C C . PHE A 1 86 ? -7.772 -0.293 4.843 1.00 87.31 86 PHE A C 1
ATOM 663 O O . PHE A 1 86 ? -6.722 -0.038 5.438 1.00 87.31 86 PHE A O 1
ATOM 670 N N . MET A 1 87 ? -8.969 -0.193 5.403 1.00 84.56 87 MET A N 1
ATOM 671 C CA . MET A 1 87 ? -9.177 0.001 6.828 1.00 84.56 87 MET A CA 1
ATOM 672 C C . MET A 1 87 ? -9.804 -1.257 7.417 1.00 84.56 87 MET A C 1
ATOM 674 O O . MET A 1 87 ? -10.806 -1.765 6.911 1.00 84.56 87 MET A O 1
ATOM 678 N N . GLU A 1 88 ? -9.214 -1.736 8.504 1.00 83.88 88 GLU A N 1
ATOM 679 C CA . GLU A 1 88 ? -9.679 -2.905 9.244 1.00 83.88 88 GLU A CA 1
ATOM 680 C C . GLU A 1 88 ? -9.856 -2.559 10.716 1.00 83.88 88 GLU A C 1
ATOM 682 O O . GLU A 1 88 ? -9.106 -1.744 11.266 1.00 83.88 88 GLU A O 1
ATOM 687 N N . ALA A 1 89 ? -10.821 -3.209 11.366 1.00 81.94 89 ALA A N 1
ATOM 688 C CA . ALA A 1 89 ? -10.890 -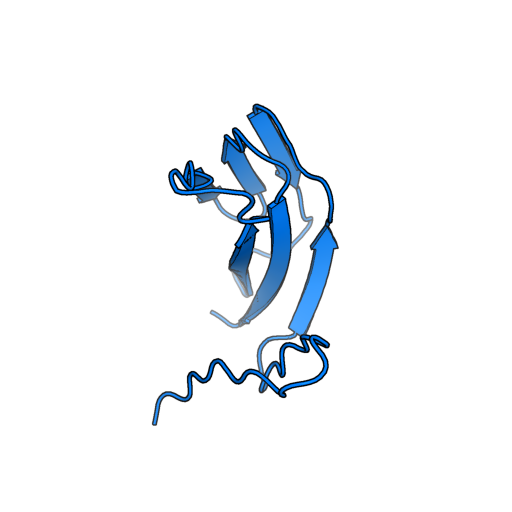3.220 12.820 1.00 81.94 89 ALA A CA 1
ATOM 689 C C . ALA A 1 89 ? -9.635 -3.897 13.400 1.00 81.94 89 ALA A C 1
ATOM 691 O O . ALA A 1 89 ? -9.049 -4.793 12.783 1.00 81.94 89 ALA A O 1
ATOM 692 N N . ARG A 1 90 ? -9.197 -3.426 14.566 1.00 76.25 90 ARG A N 1
ATOM 693 C CA . ARG A 1 90 ? -8.090 -4.033 15.311 1.00 76.25 90 ARG A CA 1
ATOM 694 C C . ARG A 1 90 ? -8.497 -5.301 16.041 1.00 76.25 90 ARG A C 1
ATOM 696 O O . ARG A 1 90 ? -9.648 -5.363 16.522 1.00 76.25 90 ARG A O 1
#

Sequence (90 aa):
MGFGAQIWDGDGKSWIDVVQPSWVLDIRSKIHGDGVIKYAINTSLFKLNVVVVSDCNGEYIQKTEYSINGGEITYSAASESTFIVFMEAR

Secondary stru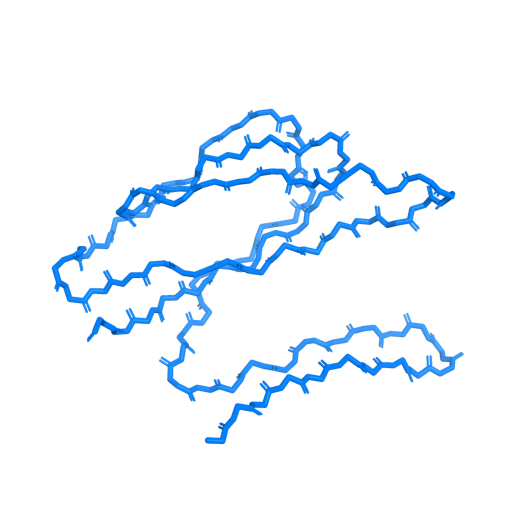cture (DSSP, 8-state):
---------TT--------SS-EEEEEEEEEEEEEEEE----TTTEEEEEEEEE---SS---PPEEEEETTEEEEEEEEEEEEEEEEEE-

Foldseek 3Di:
DDDDDFDDDPVGDGDDDDDDPWDFPDKDWQDAAWDKDFDDDDLVFKFKDKDKAFDDDDDDDPDKDWDGDRRMITIHHHGIMMIGMIMDTD

Organism: Klebsiella oxytoca (NCBI:txid571)

pLDDT: mean 74.39, std 19.66, range [30.39, 96.62]

Radius of gyration: 14.36 Å; chains: 1; bounding box: 28×31×42 Å